Protein AF-A0A7L2P3A3-F1 (afdb_monomer_lite)

InterPro domains:
  IPR002017 Spectrin repeat [PF00435] (2-68)
  IPR002017 Spectrin repeat [PF00435] (71-124)

Secondary structure (DSSP, 8-state):
-HHHHHHHHHHHHHHHHHHHHHHHHHHHHHHHHTT-TTHHHHHHHHHHHHHHHHHHHHHHHHHHHHHHHHHHHHHHHHHHHHHHHHHHHHHHT------SSHHHHHHHHHHHHHHHHHHHHTHHHHHHHHHHHHHHHHHHHHHHHHHHHHHHHHHHHHHHHHHHHHHHHHHHHHHHHS---

Structure (mmCIF, N/CA/C/O backbone):
data_AF-A0A7L2P3A3-F1
#
_entry.id   AF-A0A7L2P3A3-F1
#
loop_
_atom_site.group_PDB
_atom_site.id
_atom_site.type_symbol
_atom_site.label_atom_id
_atom_site.label_alt_id
_atom_site.label_comp_id
_atom_site.label_asym_id
_atom_site.label_entity_id
_atom_site.label_seq_id
_atom_site.pdbx_PDB_ins_code
_atom_site.Cartn_x
_atom_site.Cartn_y
_atom_site.Cartn_z
_atom_site.occupancy
_atom_site.B_iso_or_equiv
_atom_site.auth_seq_id
_atom_site.auth_comp_id
_atom_site.auth_asym_id
_atom_site.auth_atom_id
_atom_site.pdbx_PDB_model_num
ATOM 1 N N . LEU A 1 1 ? -11.942 11.271 -5.118 1.00 66.25 1 LEU A N 1
ATOM 2 C CA . LEU A 1 1 ? -11.788 12.174 -6.287 1.00 66.25 1 LEU A CA 1
ATOM 3 C C . LEU A 1 1 ? -10.388 12.124 -6.904 1.00 66.25 1 LEU A C 1
ATOM 5 O O . LEU A 1 1 ? -10.281 11.622 -8.008 1.00 66.25 1 LEU A O 1
ATOM 9 N N . LEU A 1 2 ? -9.314 12.590 -6.241 1.00 81.00 2 LEU A N 1
ATOM 10 C CA . LEU A 1 2 ? -7.969 12.617 -6.857 1.00 81.00 2 LEU A CA 1
ATOM 11 C C . LEU A 1 2 ? -7.416 11.214 -7.172 1.00 81.00 2 LEU A C 1
ATOM 13 O O . LEU A 1 2 ? -6.934 10.979 -8.272 1.00 81.00 2 LEU A O 1
ATOM 17 N N . ARG A 1 3 ? -7.543 10.264 -6.236 1.00 83.62 3 ARG A N 1
ATOM 18 C CA . ARG A 1 3 ? -7.139 8.861 -6.442 1.00 83.62 3 ARG A CA 1
ATOM 19 C C . ARG A 1 3 ? -7.933 8.184 -7.559 1.00 83.62 3 ARG A C 1
ATOM 21 O O . ARG A 1 3 ? -7.371 7.421 -8.331 1.00 83.62 3 ARG A O 1
ATOM 28 N N . ASP A 1 4 ? -9.235 8.438 -7.617 1.00 85.94 4 ASP A N 1
ATOM 29 C CA . ASP A 1 4 ? -10.124 7.762 -8.565 1.00 85.94 4 ASP A CA 1
ATOM 30 C C . ASP A 1 4 ? -9.891 8.296 -9.987 1.00 85.94 4 ASP A C 1
ATOM 32 O O . ASP A 1 4 ? -9.716 7.498 -10.900 1.00 85.94 4 ASP A O 1
ATOM 36 N N . LYS A 1 5 ? -9.711 9.618 -10.135 1.00 89.25 5 LYS A N 1
ATOM 37 C CA . LYS A 1 5 ? -9.238 10.243 -11.382 1.00 89.25 5 LYS A CA 1
ATOM 38 C C . LYS A 1 5 ? -7.866 9.719 -11.811 1.00 89.25 5 LYS A C 1
ATOM 40 O O . LYS A 1 5 ? -7.641 9.471 -12.987 1.00 89.25 5 LYS A O 1
ATOM 45 N N . PHE A 1 6 ? -6.944 9.530 -10.864 1.00 90.50 6 PHE A N 1
ATOM 46 C CA . PHE A 1 6 ? -5.627 8.980 -11.185 1.00 90.50 6 PHE A CA 1
ATOM 47 C C . PHE A 1 6 ? -5.702 7.512 -11.624 1.00 90.50 6 PHE A C 1
ATOM 49 O O . PHE A 1 6 ? -4.991 7.123 -12.535 1.00 90.50 6 PHE A O 1
ATOM 56 N N . ARG A 1 7 ? -6.587 6.700 -11.028 1.00 87.12 7 ARG A N 1
ATOM 57 C CA . ARG A 1 7 ? -6.805 5.305 -11.453 1.00 87.12 7 ARG A CA 1
ATOM 58 C C . ARG A 1 7 ? -7.332 5.200 -12.879 1.00 87.12 7 ARG A C 1
ATOM 60 O O . ARG A 1 7 ? -6.917 4.297 -13.595 1.00 87.12 7 ARG A O 1
ATOM 67 N N . GLU A 1 8 ? -8.252 6.082 -13.251 1.00 88.31 8 GLU A N 1
ATOM 68 C CA . GLU A 1 8 ? -8.763 6.190 -14.619 1.00 88.31 8 GLU A CA 1
ATOM 69 C C . GLU A 1 8 ? -7.629 6.569 -15.576 1.00 88.31 8 GLU A C 1
ATOM 71 O O . GLU A 1 8 ? -7.299 5.793 -16.466 1.00 88.31 8 GLU A O 1
ATOM 76 N N . PHE A 1 9 ? -6.901 7.647 -15.268 1.00 89.75 9 PHE A N 1
ATOM 77 C CA . PHE A 1 9 ? -5.717 8.060 -16.023 1.00 89.75 9 PHE A CA 1
ATOM 78 C C . PHE A 1 9 ? -4.675 6.939 -16.187 1.00 89.75 9 PHE A C 1
ATOM 80 O O . PHE A 1 9 ? -4.176 6.730 -17.290 1.00 89.75 9 PHE A O 1
ATOM 87 N N . SER A 1 10 ? -4.341 6.199 -15.122 1.00 89.25 10 SER A N 1
ATOM 88 C CA . SER A 1 10 ? -3.383 5.086 -15.189 1.00 89.25 10 SER A CA 1
ATOM 89 C C . SER A 1 10 ? -3.868 3.956 -16.090 1.00 89.25 10 SER A C 1
ATOM 91 O O . SER A 1 10 ? -3.062 3.358 -16.797 1.00 89.25 10 SER A O 1
ATOM 93 N N . ARG A 1 11 ? -5.170 3.648 -16.059 1.00 88.44 11 ARG A N 1
ATOM 94 C CA . ARG A 1 11 ? -5.762 2.596 -16.889 1.00 88.44 11 ARG A CA 1
ATOM 95 C C . ARG A 1 11 ? -5.736 2.992 -18.362 1.00 88.44 11 ARG A C 1
ATOM 97 O O . ARG A 1 11 ? -5.282 2.201 -19.184 1.00 88.44 11 ARG A O 1
ATOM 104 N N . ASP A 1 12 ? -6.162 4.213 -18.661 1.00 88.50 12 ASP A N 1
ATOM 105 C CA . ASP A 1 12 ? -6.233 4.727 -20.028 1.00 88.50 12 ASP A CA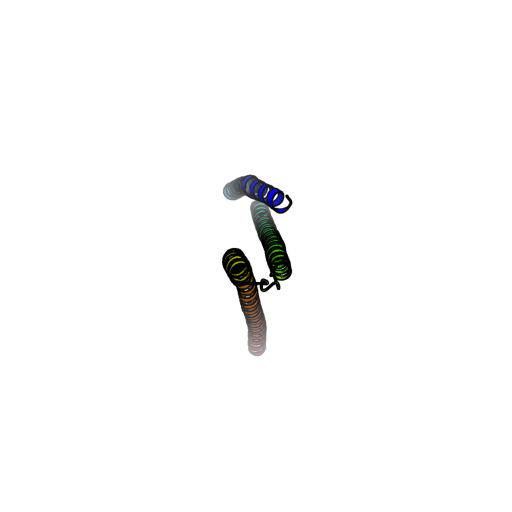 1
ATOM 106 C C . ASP A 1 12 ? -4.833 4.885 -20.624 1.00 88.50 12 ASP A C 1
ATOM 108 O O . ASP A 1 12 ? -4.583 4.452 -21.747 1.00 88.50 12 ASP A O 1
ATOM 112 N N . THR A 1 13 ? -3.892 5.429 -19.844 1.00 86.88 13 THR A N 1
ATOM 113 C CA . THR A 1 13 ? -2.486 5.559 -20.249 1.00 86.88 13 THR A CA 1
ATOM 114 C C . THR A 1 13 ? -1.860 4.187 -20.467 1.00 86.88 13 THR A C 1
ATOM 116 O O . THR A 1 13 ? -1.219 3.987 -21.489 1.00 86.88 13 THR A O 1
ATOM 119 N N . GLY A 1 14 ? -2.073 3.231 -19.557 1.00 86.94 14 GLY A N 1
ATOM 120 C CA . GLY A 1 14 ? -1.506 1.887 -19.665 1.00 86.94 14 GLY A CA 1
ATOM 121 C C . GLY A 1 14 ? -1.992 1.129 -20.899 1.00 86.94 14 GLY A C 1
ATOM 122 O O . GLY A 1 14 ? -1.172 0.597 -21.634 1.00 86.94 14 GLY A O 1
ATOM 123 N N . GLY A 1 15 ? -3.303 1.113 -21.160 1.00 87.44 15 GLY A N 1
ATOM 124 C CA . GLY A 1 15 ? -3.870 0.412 -22.318 1.00 87.44 15 GLY A CA 1
ATOM 125 C C . GLY A 1 15 ? -3.516 1.080 -23.647 1.00 87.44 15 GLY A C 1
ATOM 126 O O . GLY A 1 15 ? -2.841 0.485 -24.484 1.00 87.44 15 GLY A O 1
ATOM 127 N N . LEU A 1 16 ? -3.915 2.345 -23.823 1.00 89.88 16 LEU A N 1
ATOM 128 C CA . LEU A 1 16 ? -3.718 3.066 -25.088 1.00 89.88 16 LEU A CA 1
ATOM 129 C C . LEU A 1 16 ? -2.240 3.346 -25.376 1.00 89.88 16 LEU A C 1
ATOM 131 O O . LEU A 1 16 ? -1.825 3.388 -26.534 1.00 89.88 16 LEU A O 1
ATOM 135 N N . GLY A 1 17 ? -1.443 3.583 -24.335 1.00 91.25 17 GLY A N 1
ATOM 136 C CA . GLY A 1 17 ? -0.007 3.798 -24.470 1.00 91.25 17 GLY A CA 1
ATOM 137 C C . GLY A 1 17 ? 0.721 2.524 -24.883 1.00 91.25 17 GLY A C 1
ATOM 138 O O . GLY A 1 17 ? 1.520 2.576 -25.817 1.00 91.25 17 GLY A O 1
ATOM 139 N N . GLN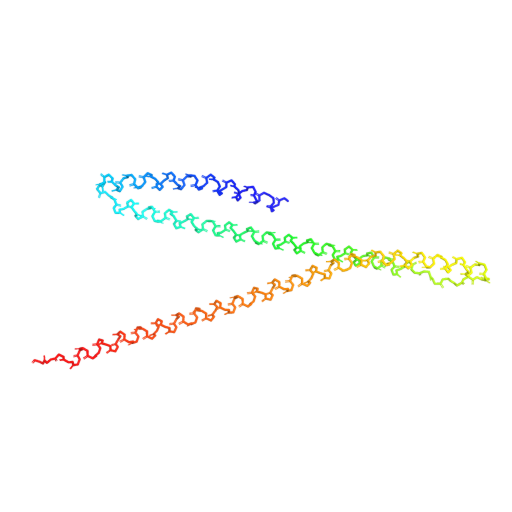 A 1 18 ? 0.391 1.379 -24.272 1.00 94.00 18 GLN A N 1
ATOM 140 C CA . GLN A 1 18 ? 1.012 0.102 -24.623 1.00 94.00 18 GLN A CA 1
ATOM 141 C C . GLN A 1 18 ? 0.710 -0.288 -26.073 1.00 94.00 18 GLN A C 1
ATOM 143 O O . GLN A 1 18 ? 1.637 -0.595 -26.813 1.00 94.00 18 GLN A O 1
ATOM 148 N N . GLU A 1 19 ? -0.545 -0.169 -26.517 1.00 95.62 19 GLU A N 1
ATOM 149 C CA . GLU A 1 19 ? -0.922 -0.446 -27.912 1.00 95.62 19 GLU A CA 1
ATOM 150 C C . GLU A 1 19 ? -0.116 0.398 -28.914 1.00 95.62 19 GLU A C 1
ATOM 152 O O . GLU A 1 19 ? 0.338 -0.096 -29.948 1.00 95.62 19 GLU A O 1
ATOM 157 N N . ARG A 1 20 ? 0.104 1.683 -28.603 1.00 95.19 20 ARG A N 1
ATOM 158 C CA . ARG A 1 20 ? 0.891 2.589 -29.454 1.00 95.19 20 ARG A CA 1
ATOM 159 C C . ARG A 1 20 ? 2.373 2.227 -29.474 1.00 95.19 20 ARG A C 1
ATOM 161 O O . ARG A 1 20 ? 2.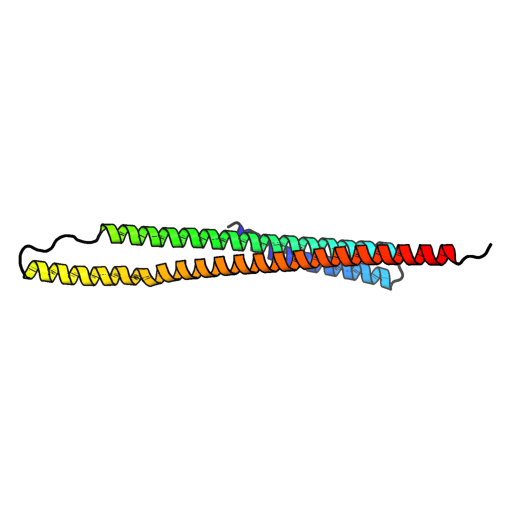990 2.284 -30.538 1.00 95.19 20 ARG A O 1
ATOM 168 N N . VAL A 1 21 ? 2.940 1.867 -28.324 1.00 96.50 21 VAL A N 1
ATOM 169 C CA . VAL A 1 21 ? 4.338 1.427 -28.209 1.00 96.50 21 VAL A CA 1
ATOM 170 C C . VAL A 1 21 ? 4.548 0.111 -28.954 1.00 96.50 21 VAL A C 1
ATOM 172 O O . VAL A 1 21 ? 5.517 -0.016 -29.701 1.00 96.50 21 VAL A O 1
ATOM 175 N N . ASP A 1 22 ? 3.615 -0.832 -28.844 1.00 97.25 22 ASP A N 1
ATOM 176 C CA . ASP A 1 22 ? 3.660 -2.110 -29.558 1.00 97.25 22 ASP A CA 1
ATOM 177 C C . ASP A 1 22 ? 3.593 -1.908 -31.077 1.00 97.25 22 ASP A C 1
ATOM 179 O O . ASP A 1 22 ? 4.400 -2.475 -31.817 1.00 97.25 22 ASP A O 1
ATOM 183 N N . ALA A 1 23 ? 2.697 -1.036 -31.553 1.00 97.31 23 ALA A N 1
ATOM 184 C CA . ALA A 1 23 ? 2.603 -0.693 -32.971 1.00 97.31 23 ALA A CA 1
ATOM 185 C C . ALA A 1 23 ? 3.893 -0.039 -33.503 1.00 97.31 23 ALA A C 1
ATOM 187 O O . ALA A 1 23 ? 4.373 -0.395 -34.582 1.00 97.31 23 ALA A O 1
ATOM 188 N N . ALA A 1 24 ? 4.488 0.886 -32.741 1.00 96.44 24 ALA A N 1
ATOM 189 C CA . ALA A 1 24 ? 5.750 1.529 -33.105 1.00 96.44 24 ALA A CA 1
ATOM 190 C C . ALA A 1 24 ? 6.923 0.532 -33.126 1.00 96.44 24 ALA A C 1
ATOM 192 O O . ALA A 1 24 ? 7.736 0.551 -34.052 1.00 96.44 24 ALA A O 1
ATOM 193 N N . ASN A 1 25 ? 6.979 -0.381 -32.153 1.00 97.56 25 ASN A N 1
ATOM 194 C CA . ASN A 1 25 ? 7.962 -1.463 -32.108 1.00 97.56 25 ASN A CA 1
ATOM 195 C C . ASN A 1 25 ? 7.824 -2.415 -33.302 1.00 97.56 25 ASN A C 1
ATOM 197 O O . ASN A 1 25 ? 8.831 -2.794 -33.900 1.00 97.56 25 ASN A O 1
ATOM 201 N N . ALA A 1 26 ? 6.595 -2.775 -33.684 1.00 97.56 26 ALA A N 1
ATOM 202 C CA . ALA A 1 26 ? 6.339 -3.617 -34.850 1.00 97.56 26 ALA A CA 1
ATOM 203 C C . ALA A 1 26 ? 6.793 -2.939 -36.155 1.00 97.56 26 ALA A C 1
ATOM 205 O O . ALA A 1 26 ? 7.440 -3.573 -36.992 1.00 97.56 26 ALA A O 1
ATOM 206 N N . ALA A 1 27 ? 6.520 -1.639 -36.310 1.00 96.56 27 ALA A N 1
ATOM 207 C CA . ALA A 1 27 ? 6.983 -0.862 -37.458 1.00 96.56 27 ALA A CA 1
ATOM 208 C C . ALA A 1 27 ? 8.521 -0.772 -37.517 1.00 96.56 27 ALA A C 1
ATOM 210 O O . ALA A 1 27 ? 9.114 -0.994 -38.575 1.00 96.56 27 ALA A O 1
ATOM 211 N N . ALA A 1 28 ? 9.176 -0.508 -36.381 1.00 95.75 28 ALA A N 1
ATOM 212 C CA . ALA A 1 28 ? 10.635 -0.478 -36.282 1.00 95.75 28 ALA A CA 1
ATOM 213 C C . ALA A 1 28 ? 11.260 -1.837 -36.643 1.00 95.75 28 ALA A C 1
ATOM 215 O O . ALA A 1 28 ? 12.195 -1.900 -37.446 1.00 95.75 28 ALA A O 1
ATOM 216 N N . ALA A 1 29 ? 10.697 -2.934 -36.128 1.00 95.75 29 ALA A N 1
ATOM 217 C CA . ALA A 1 29 ? 11.150 -4.288 -36.431 1.00 95.75 29 ALA A CA 1
ATOM 218 C C . ALA A 1 29 ? 11.031 -4.623 -37.927 1.00 95.75 29 ALA A C 1
ATOM 220 O O . ALA A 1 29 ? 11.958 -5.203 -38.496 1.00 95.75 29 ALA A O 1
ATOM 221 N N . ALA A 1 30 ? 9.939 -4.215 -38.583 1.00 96.81 30 ALA A N 1
ATOM 222 C CA . ALA A 1 30 ? 9.749 -4.423 -40.018 1.00 96.81 30 ALA A CA 1
ATOM 223 C C . ALA A 1 30 ? 10.805 -3.684 -40.862 1.00 96.81 30 ALA A C 1
ATOM 225 O O . ALA A 1 30 ? 11.361 -4.265 -41.795 1.00 96.81 30 ALA A O 1
ATOM 226 N N . LEU A 1 31 ? 11.139 -2.435 -40.511 1.00 95.75 31 LEU A N 1
ATOM 227 C CA . LEU A 1 31 ? 12.192 -1.662 -41.187 1.00 95.75 31 LEU A CA 1
ATOM 228 C C . LEU A 1 31 ? 13.577 -2.299 -41.014 1.00 95.75 31 LEU A C 1
ATOM 230 O O . LEU A 1 31 ? 14.355 -2.378 -41.968 1.00 95.75 31 LEU A O 1
ATOM 234 N N . ILE A 1 32 ? 13.885 -2.777 -39.806 1.00 94.38 32 ILE A N 1
ATOM 235 C CA . ILE A 1 32 ? 15.161 -3.436 -39.506 1.00 94.38 32 ILE A CA 1
ATOM 236 C C . ILE A 1 32 ? 15.279 -4.753 -40.284 1.00 94.38 32 ILE A C 1
ATOM 238 O O . ILE A 1 32 ? 16.290 -4.974 -40.953 1.00 94.38 32 ILE A O 1
ATOM 242 N N . ALA A 1 33 ? 14.244 -5.596 -40.245 1.00 95.19 33 ALA A N 1
ATOM 243 C CA . ALA A 1 33 ? 14.213 -6.876 -40.953 1.00 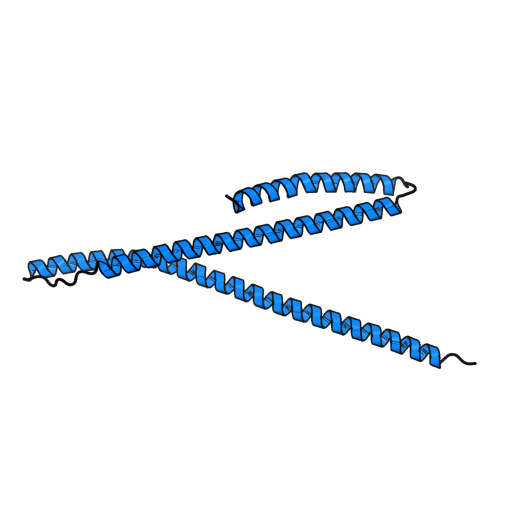95.19 33 ALA A CA 1
ATOM 244 C C . ALA A 1 33 ? 14.248 -6.705 -42.481 1.00 95.19 33 ALA A C 1
ATOM 246 O O . ALA A 1 33 ? 14.885 -7.495 -43.174 1.00 95.19 33 ALA A O 1
ATOM 247 N N . GLY A 1 34 ? 13.627 -5.642 -43.001 1.00 95.69 34 GLY A N 1
ATOM 248 C CA . GLY A 1 34 ? 13.665 -5.270 -44.417 1.00 95.69 34 GLY A CA 1
ATOM 249 C C . GLY A 1 34 ? 15.009 -4.707 -44.895 1.00 95.69 34 GLY A C 1
ATOM 250 O O . GLY A 1 34 ? 15.142 -4.373 -46.069 1.00 95.69 34 GLY A O 1
ATOM 251 N N . GLY A 1 35 ? 16.009 -4.583 -44.013 1.00 94.69 35 GLY A N 1
ATOM 252 C CA . GLY A 1 35 ? 17.349 -4.127 -44.378 1.00 94.69 35 GLY A CA 1
ATOM 253 C C . GLY A 1 35 ? 17.458 -2.621 -44.620 1.00 94.69 35 GLY A C 1
ATOM 254 O O . GLY A 1 35 ? 18.372 -2.198 -45.330 1.00 94.69 35 GLY A O 1
ATOM 255 N N . HIS A 1 36 ? 16.571 -1.810 -44.027 1.00 95.12 36 HIS A N 1
ATOM 256 C CA . HIS A 1 36 ? 16.553 -0.356 -44.208 1.00 95.12 36 HIS A CA 1
ATOM 257 C C . HIS A 1 36 ? 17.959 0.264 -44.014 1.00 95.12 36 HIS A C 1
ATOM 259 O O . HIS A 1 36 ? 18.679 -0.141 -43.088 1.00 95.12 36 HIS A O 1
ATOM 265 N N . PRO A 1 37 ? 18.378 1.242 -44.845 1.00 95.50 37 PRO A N 1
ATOM 266 C CA . PRO A 1 37 ? 19.709 1.855 -44.754 1.00 95.50 37 PRO A CA 1
ATOM 267 C C . PRO A 1 37 ? 20.022 2.427 -43.366 1.00 95.50 37 PRO A C 1
ATOM 269 O O . PRO A 1 37 ? 21.131 2.276 -42.862 1.00 95.50 37 PRO A O 1
ATOM 272 N N . GLU A 1 38 ? 19.013 2.996 -42.705 1.00 95.25 38 GLU A N 1
ATOM 273 C CA . GLU A 1 38 ? 19.131 3.594 -41.368 1.00 95.25 38 GLU A CA 1
ATOM 274 C C . GLU A 1 38 ? 18.753 2.644 -40.218 1.00 95.25 38 GLU A C 1
ATOM 276 O O . GLU A 1 38 ? 18.453 3.090 -39.114 1.00 95.25 38 GLU A O 1
ATOM 281 N N . ARG A 1 39 ? 18.756 1.321 -40.429 1.00 95.69 39 ARG A N 1
ATOM 282 C CA . ARG A 1 39 ? 18.355 0.327 -39.407 1.00 95.69 39 ARG A CA 1
ATOM 283 C C . ARG A 1 39 ? 19.028 0.506 -38.038 1.00 95.69 39 ARG A C 1
ATOM 285 O O . ARG A 1 39 ? 18.404 0.231 -37.021 1.00 95.69 39 ARG A O 1
ATOM 292 N N . ALA A 1 40 ? 20.272 0.992 -38.001 1.00 94.69 40 ALA A N 1
ATOM 293 C CA . ALA A 1 40 ? 20.973 1.289 -36.751 1.00 94.69 40 ALA A CA 1
ATOM 294 C C . ALA A 1 40 ? 20.330 2.461 -35.984 1.00 94.69 40 ALA A C 1
ATOM 296 O O . ALA A 1 40 ? 20.125 2.358 -34.776 1.00 94.69 40 ALA A O 1
ATOM 297 N N . ALA A 1 41 ? 19.959 3.538 -36.684 1.00 95.06 41 ALA A N 1
ATOM 298 C CA . ALA A 1 41 ? 19.255 4.676 -36.093 1.00 95.06 41 ALA A CA 1
ATOM 299 C C . ALA A 1 41 ? 17.834 4.286 -35.658 1.00 95.06 41 ALA A C 1
ATOM 301 O O . ALA A 1 41 ? 17.417 4.617 -34.550 1.00 95.06 41 ALA A O 1
ATOM 302 N N . VAL A 1 42 ? 17.128 3.494 -36.477 1.00 95.56 42 VAL A N 1
ATOM 303 C CA . VAL A 1 42 ? 15.800 2.951 -36.135 1.00 95.56 42 VAL A CA 1
ATOM 304 C C . VAL A 1 42 ? 15.857 2.119 -34.850 1.00 95.56 42 VAL A C 1
ATOM 306 O O . VAL A 1 42 ? 15.024 2.314 -33.968 1.00 95.56 42 VAL A O 1
ATOM 309 N N . ALA A 1 43 ? 16.856 1.242 -34.696 1.00 94.75 43 ALA A N 1
ATOM 310 C CA . ALA A 1 43 ? 17.013 0.442 -33.480 1.00 94.75 43 ALA A CA 1
ATOM 311 C C . ALA A 1 43 ? 17.308 1.312 -32.245 1.00 94.75 43 ALA A C 1
ATOM 313 O O . ALA A 1 43 ? 16.813 1.031 -31.155 1.00 94.75 43 ALA A O 1
ATOM 314 N N . GLN A 1 44 ? 18.080 2.392 -32.408 1.00 96.00 44 GLN A N 1
ATOM 315 C CA . GLN A 1 44 ? 18.362 3.336 -31.327 1.00 96.00 44 GLN A CA 1
ATOM 316 C C . GLN A 1 44 ? 17.105 4.099 -30.886 1.00 96.00 44 GLN A C 1
ATOM 318 O O . GLN A 1 44 ? 16.850 4.213 -29.688 1.00 96.00 44 GLN A O 1
ATOM 323 N N . TRP A 1 45 ? 16.291 4.584 -31.828 1.00 95.62 45 TRP A N 1
ATOM 324 C CA . TRP A 1 45 ? 15.012 5.226 -31.505 1.00 95.62 45 TRP A CA 1
ATOM 325 C C . TRP A 1 45 ? 14.031 4.259 -30.854 1.00 95.62 45 TRP A C 1
ATOM 327 O O . TRP A 1 45 ? 13.358 4.631 -29.896 1.00 95.62 45 TRP A O 1
ATOM 337 N N . GLN A 1 46 ? 13.982 3.013 -31.328 1.00 95.75 46 GLN A N 1
ATOM 338 C CA . GLN A 1 46 ? 13.170 1.966 -30.721 1.00 95.75 46 GLN A CA 1
ATOM 339 C C . GLN A 1 46 ? 13.583 1.713 -29.264 1.00 95.75 46 GLN A C 1
ATOM 341 O O . GLN A 1 46 ? 12.729 1.644 -28.380 1.00 95.75 46 GLN A O 1
ATOM 346 N N . ALA A 1 47 ? 14.888 1.613 -28.997 1.00 95.81 47 ALA A N 1
ATOM 347 C CA . ALA A 1 47 ? 15.404 1.456 -27.642 1.00 95.81 47 ALA A CA 1
ATOM 348 C C . ALA A 1 47 ? 15.026 2.649 -26.747 1.00 95.81 47 ALA A C 1
ATOM 350 O O . ALA A 1 47 ? 14.489 2.439 -25.662 1.00 95.81 47 ALA A O 1
ATOM 351 N N . GLY A 1 48 ? 15.219 3.883 -27.227 1.00 96.25 48 GLY A N 1
ATOM 352 C CA . GLY A 1 48 ? 14.865 5.095 -26.479 1.00 96.25 48 GLY A CA 1
ATOM 353 C C . GLY A 1 48 ? 13.361 5.239 -26.215 1.00 96.25 48 GLY A C 1
ATOM 354 O O . GLY A 1 48 ? 12.967 5.656 -25.130 1.00 96.25 48 GLY A O 1
ATOM 355 N N . LEU A 1 49 ? 12.505 4.844 -27.165 1.00 96.31 49 LEU A N 1
ATOM 356 C CA . LEU A 1 49 ? 11.052 4.798 -26.966 1.00 96.31 49 LEU A CA 1
ATOM 357 C C . LEU A 1 49 ? 10.677 3.833 -25.836 1.00 96.31 49 LEU A C 1
ATOM 359 O O . LEU A 1 49 ? 9.872 4.179 -24.974 1.00 96.31 49 LEU A O 1
ATOM 363 N N . ASN A 1 50 ? 11.257 2.632 -25.844 1.00 96.88 50 ASN A N 1
ATOM 364 C CA . ASN A 1 50 ? 10.972 1.614 -24.836 1.00 96.88 50 ASN A CA 1
ATOM 365 C C . ASN A 1 50 ? 11.484 2.021 -23.449 1.00 96.88 50 ASN A C 1
ATOM 367 O O . ASN A 1 50 ? 10.797 1.778 -22.460 1.00 96.88 50 ASN A O 1
ATOM 371 N N . GLU A 1 51 ? 12.645 2.674 -23.376 1.00 97.25 51 GLU A N 1
ATOM 372 C CA . GLU A 1 51 ? 13.173 3.247 -22.135 1.00 97.25 51 GLU A CA 1
ATOM 373 C C . GLU A 1 51 ? 12.240 4.336 -21.585 1.00 97.25 51 GLU A C 1
ATOM 375 O O . GLU A 1 51 ? 11.776 4.229 -20.451 1.00 97.25 51 GLU A O 1
ATOM 380 N N . ALA A 1 52 ? 11.855 5.316 -22.410 1.00 95.94 52 ALA A N 1
ATOM 381 C CA . ALA A 1 52 ? 10.938 6.382 -22.005 1.00 95.94 52 ALA A CA 1
ATOM 382 C C . ALA A 1 52 ? 9.555 5.849 -21.580 1.00 95.94 52 ALA A C 1
ATOM 384 O O . ALA A 1 52 ? 8.936 6.365 -20.646 1.00 95.94 52 ALA A O 1
ATOM 385 N N . TRP A 1 53 ? 9.059 4.804 -22.249 1.00 96.31 53 TRP A N 1
ATOM 386 C CA . TRP A 1 53 ? 7.811 4.144 -21.868 1.00 96.31 53 TRP A CA 1
ATOM 387 C C . TRP A 1 53 ? 7.927 3.438 -20.513 1.00 96.31 53 TRP A C 1
ATOM 389 O O . TRP A 1 53 ? 7.049 3.597 -19.663 1.00 96.31 53 TRP A O 1
ATOM 399 N N . ALA A 1 54 ? 9.023 2.713 -20.280 1.00 95.12 54 ALA A N 1
ATOM 400 C CA . ALA A 1 54 ? 9.283 2.063 -19.000 1.00 95.12 54 ALA A CA 1
ATOM 401 C C . ALA A 1 54 ? 9.380 3.083 -17.852 1.00 95.12 54 ALA A C 1
ATOM 403 O O . ALA A 1 54 ? 8.758 2.889 -16.806 1.00 95.12 54 ALA A O 1
ATOM 404 N N . GLU A 1 55 ? 10.077 4.204 -18.057 1.00 95.00 55 GLU A N 1
ATOM 405 C CA . GLU A 1 55 ? 10.157 5.294 -17.076 1.00 95.00 55 GLU A CA 1
ATOM 406 C C . GLU A 1 55 ? 8.782 5.890 -16.750 1.00 95.00 55 GLU A C 1
ATOM 408 O O . GLU A 1 55 ? 8.460 6.134 -15.582 1.00 95.00 55 GLU A O 1
ATOM 413 N N . LEU A 1 56 ? 7.938 6.097 -17.765 1.00 94.12 56 LEU A N 1
ATOM 414 C CA . LEU A 1 56 ? 6.581 6.595 -17.564 1.00 94.12 56 LEU A CA 1
ATOM 415 C C . LEU A 1 56 ? 5.735 5.612 -16.744 1.00 94.12 56 LEU A C 1
ATOM 417 O O . LEU A 1 56 ? 5.026 6.037 -15.828 1.00 94.12 56 LEU A O 1
ATOM 421 N N . LEU A 1 57 ? 5.812 4.312 -17.036 1.00 93.25 57 LEU A N 1
ATOM 422 C CA . LEU A 1 57 ? 5.098 3.286 -16.272 1.00 93.25 57 LEU A CA 1
ATOM 423 C C . LEU A 1 57 ? 5.538 3.261 -14.802 1.00 93.25 57 LEU A C 1
ATOM 425 O O . LEU A 1 57 ? 4.684 3.212 -13.913 1.00 93.25 57 LEU A O 1
ATOM 429 N N . GLU A 1 58 ? 6.838 3.378 -14.534 1.00 93.00 58 GLU A N 1
ATOM 430 C CA . GLU A 1 58 ? 7.380 3.472 -13.173 1.00 93.00 58 GLU A CA 1
ATOM 431 C C . GLU A 1 58 ? 6.901 4.732 -12.438 1.00 93.00 58 GLU A C 1
ATOM 433 O O . GLU A 1 58 ? 6.505 4.676 -11.265 1.00 93.00 58 GLU A O 1
ATOM 438 N N . LEU A 1 59 ? 6.857 5.878 -13.124 1.00 92.75 59 LEU A N 1
ATOM 439 C CA . LEU A 1 59 ? 6.328 7.120 -12.560 1.00 92.75 59 LEU A CA 1
ATOM 440 C C . LEU A 1 59 ? 4.842 6.981 -12.200 1.00 92.75 59 LEU A C 1
ATOM 442 O O . LEU A 1 59 ? 4.415 7.382 -11.111 1.00 92.75 59 LEU A O 1
ATOM 446 N N . VAL A 1 60 ? 4.051 6.386 -13.096 1.00 91.38 60 VAL A N 1
ATOM 447 C CA . VAL A 1 60 ? 2.623 6.127 -12.874 1.00 91.38 60 VAL A CA 1
ATOM 448 C C . VAL A 1 60 ? 2.424 5.177 -11.692 1.00 91.38 60 VAL A C 1
ATOM 450 O O . VAL A 1 60 ? 1.588 5.451 -10.823 1.00 91.38 60 VAL A O 1
ATOM 453 N N . ALA A 1 61 ? 3.210 4.102 -11.608 1.00 89.12 61 ALA A N 1
ATOM 454 C CA . ALA A 1 61 ? 3.161 3.142 -10.510 1.00 89.12 61 ALA A CA 1
ATOM 455 C C . ALA A 1 61 ? 3.521 3.793 -9.165 1.00 89.12 61 ALA A C 1
ATOM 457 O O . ALA A 1 61 ? 2.777 3.655 -8.188 1.00 89.12 61 ALA A O 1
ATOM 458 N N . THR A 1 62 ? 4.605 4.571 -9.125 1.00 89.81 62 THR A N 1
ATOM 459 C CA . THR A 1 62 ? 5.035 5.323 -7.937 1.00 89.81 62 THR A CA 1
ATOM 460 C C . THR A 1 62 ? 3.928 6.258 -7.464 1.00 89.81 62 THR A C 1
ATOM 462 O O . THR A 1 62 ? 3.533 6.247 -6.294 1.00 89.81 62 THR A O 1
ATOM 465 N N . ARG A 1 63 ? 3.338 7.020 -8.387 1.00 92.00 63 ARG A N 1
ATOM 466 C CA . ARG A 1 63 ? 2.269 7.958 -8.053 1.00 92.00 63 ARG A CA 1
ATOM 467 C C . ARG A 1 63 ? 0.997 7.256 -7.566 1.00 92.00 63 ARG A C 1
ATOM 469 O O . ARG A 1 63 ? 0.340 7.752 -6.645 1.00 92.00 63 ARG A O 1
ATOM 476 N N . ALA A 1 64 ? 0.661 6.089 -8.120 1.00 89.31 64 ALA A N 1
ATOM 477 C CA . ALA A 1 64 ? -0.451 5.269 -7.638 1.00 89.31 64 ALA A CA 1
ATOM 478 C C . ALA A 1 64 ? -0.231 4.822 -6.183 1.00 89.31 64 ALA A C 1
ATOM 480 O O . ALA A 1 64 ? -1.154 4.906 -5.364 1.00 89.31 64 ALA A O 1
ATOM 481 N N . GLN A 1 65 ? 0.989 4.389 -5.850 1.00 87.31 65 GLN A N 1
ATOM 482 C CA . GLN A 1 65 ? 1.364 3.979 -4.495 1.00 87.31 65 GLN A CA 1
ATOM 483 C C . GLN A 1 65 ? 1.275 5.143 -3.499 1.00 87.31 65 GLN A C 1
ATOM 485 O O . GLN A 1 65 ? 0.699 4.978 -2.421 1.00 87.31 65 GLN A O 1
ATOM 490 N N . GLU A 1 66 ? 1.773 6.329 -3.858 1.00 87.94 66 GLU A N 1
ATOM 491 C CA . GLU A 1 66 ? 1.682 7.530 -3.016 1.00 87.94 66 GLU A CA 1
ATOM 492 C C . GLU A 1 66 ? 0.232 7.912 -2.707 1.00 87.94 66 GLU A C 1
ATOM 494 O O . GLU A 1 66 ? -0.125 8.157 -1.551 1.00 87.94 66 GLU A O 1
ATOM 499 N N . LEU A 1 67 ? -0.627 7.940 -3.732 1.00 90.94 67 LEU A N 1
ATOM 500 C CA . LEU A 1 67 ? -2.038 8.287 -3.571 1.00 90.94 67 LEU A CA 1
ATOM 501 C C . LEU A 1 67 ? -2.788 7.250 -2.729 1.00 90.94 67 LEU A C 1
ATOM 503 O O . LEU A 1 67 ? -3.648 7.621 -1.926 1.00 90.94 67 LEU A O 1
ATOM 507 N N . ALA A 1 68 ? -2.464 5.964 -2.884 1.00 86.94 68 ALA A N 1
ATOM 508 C CA . ALA A 1 68 ? -3.014 4.906 -2.045 1.00 86.94 68 ALA A CA 1
ATOM 509 C C . ALA A 1 68 ? -2.586 5.075 -0.578 1.00 86.94 68 ALA A C 1
ATOM 511 O O . ALA A 1 68 ? -3.438 5.072 0.310 1.00 86.94 68 ALA A O 1
ATOM 512 N N . ALA A 1 69 ? -1.297 5.315 -0.322 1.00 85.38 69 ALA A N 1
ATOM 513 C CA . ALA A 1 69 ? -0.773 5.523 1.026 1.00 85.38 69 ALA A CA 1
ATOM 514 C C . ALA A 1 69 ? -1.377 6.764 1.707 1.00 85.38 69 ALA A C 1
ATOM 516 O O . ALA A 1 69 ? -1.768 6.709 2.875 1.00 85.38 69 ALA A O 1
ATOM 517 N N . ALA A 1 70 ? -1.502 7.877 0.977 1.00 89.50 70 ALA A N 1
ATOM 518 C CA . ALA A 1 70 ? -2.122 9.098 1.484 1.00 89.50 70 ALA A CA 1
ATOM 519 C C . ALA A 1 70 ? -3.602 8.881 1.835 1.00 89.50 70 ALA A C 1
ATOM 521 O O . ALA A 1 70 ? -4.059 9.317 2.894 1.00 89.50 70 ALA A O 1
ATOM 522 N N . HIS A 1 71 ? -4.338 8.173 0.975 1.00 88.69 71 HIS A N 1
ATOM 523 C CA . HIS A 1 71 ? -5.732 7.819 1.220 1.00 88.69 71 HIS A CA 1
ATOM 524 C C . HIS A 1 71 ? -5.886 6.933 2.466 1.00 88.69 71 HIS A C 1
ATOM 526 O O . HIS A 1 71 ? -6.720 7.222 3.324 1.00 88.69 71 HIS A O 1
ATOM 532 N N . ASP A 1 72 ? -5.079 5.877 2.590 1.00 86.31 72 ASP A N 1
ATOM 533 C CA . ASP A 1 72 ? -5.117 4.965 3.739 1.00 86.31 72 ASP A CA 1
ATOM 534 C C . ASP A 1 72 ? -4.838 5.711 5.051 1.00 86.31 72 ASP A C 1
ATOM 536 O O . ASP A 1 72 ? -5.553 5.527 6.038 1.00 86.31 72 ASP A O 1
ATOM 540 N N . LEU A 1 73 ? -3.862 6.624 5.050 1.00 88.75 73 LEU A N 1
ATOM 541 C CA . LEU A 1 73 ? -3.546 7.457 6.210 1.00 88.75 73 LEU A CA 1
ATOM 542 C C . LEU A 1 73 ? -4.693 8.406 6.580 1.00 88.75 73 LEU A C 1
ATOM 544 O O . LEU A 1 73 ? -4.998 8.580 7.761 1.00 88.75 73 LEU A O 1
ATOM 548 N N . GLN A 1 74 ? -5.323 9.044 5.591 1.00 91.19 74 GLN A N 1
ATOM 549 C CA . GLN A 1 74 ? -6.472 9.920 5.825 1.00 91.19 74 GLN A CA 1
ATOM 550 C C . GLN A 1 74 ? -7.657 9.147 6.405 1.00 91.19 74 GLN A C 1
ATOM 552 O O . GLN A 1 74 ? -8.260 9.604 7.378 1.00 91.19 74 GLN A O 1
ATOM 557 N N . ARG A 1 75 ? -7.949 7.964 5.852 1.00 89.62 75 ARG A N 1
ATOM 558 C CA . ARG A 1 75 ? -8.978 7.060 6.369 1.00 89.62 75 ARG A CA 1
ATOM 559 C C . ARG A 1 75 ? -8.684 6.673 7.818 1.00 89.62 75 ARG A C 1
ATOM 561 O O . ARG A 1 75 ? -9.523 6.919 8.675 1.00 89.62 75 ARG A O 1
ATOM 568 N N . PHE A 1 76 ? -7.480 6.176 8.106 1.00 89.50 76 PHE A N 1
ATOM 569 C CA . PHE A 1 76 ? -7.063 5.820 9.465 1.00 89.50 76 PHE A CA 1
ATOM 570 C C . PHE A 1 76 ? -7.245 6.983 10.450 1.00 89.50 76 PHE A C 1
ATOM 572 O O . PHE A 1 76 ? -7.835 6.813 11.512 1.00 89.50 76 PHE A O 1
ATOM 579 N N . ARG A 1 77 ? -6.787 8.190 10.088 1.00 92.50 77 ARG A N 1
ATOM 580 C CA . ARG A 1 77 ? -6.923 9.383 10.941 1.00 92.50 77 ARG A CA 1
ATOM 581 C C . ARG A 1 77 ? -8.379 9.730 11.227 1.00 92.50 77 ARG A C 1
ATOM 583 O O . ARG A 1 77 ? -8.689 10.145 12.340 1.00 92.50 77 ARG A O 1
ATOM 590 N N . ARG A 1 78 ? -9.252 9.617 10.226 1.00 93.81 78 ARG A N 1
ATOM 591 C CA . ARG A 1 78 ? -10.684 9.875 10.390 1.00 93.81 78 ARG A CA 1
ATOM 592 C C . ARG A 1 78 ? -11.313 8.840 11.318 1.00 93.81 78 ARG A C 1
ATOM 594 O O . ARG A 1 78 ? -11.955 9.232 12.285 1.00 93.81 78 ARG A O 1
ATOM 601 N N . ASP A 1 79 ? -11.075 7.561 11.051 1.00 92.50 79 ASP A N 1
ATOM 602 C CA . ASP A 1 79 ? -11.666 6.455 11.803 1.00 92.50 79 ASP A CA 1
ATOM 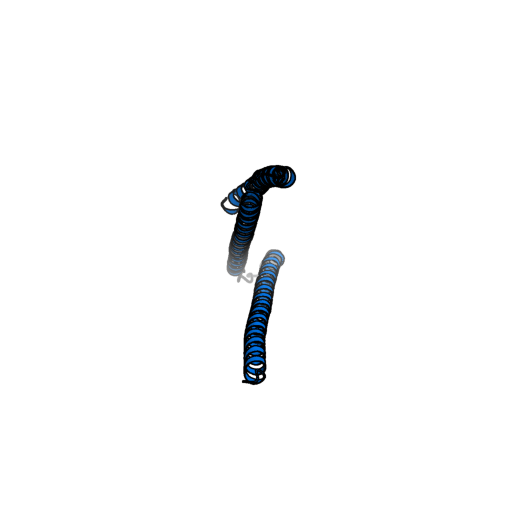603 C C . ASP A 1 79 ? -11.188 6.500 13.277 1.00 92.50 79 ASP A C 1
ATOM 605 O O . ASP A 1 79 ? -11.999 6.445 14.198 1.00 92.50 79 ASP A O 1
ATOM 609 N N . ALA A 1 80 ? -9.899 6.771 13.523 1.00 94.31 80 ALA A N 1
ATOM 610 C CA . ALA A 1 80 ? -9.355 6.961 14.872 1.00 94.31 80 ALA A CA 1
ATOM 611 C C . ALA A 1 80 ? -9.962 8.167 15.615 1.00 94.31 80 ALA A C 1
ATOM 613 O O . ALA A 1 80 ? -10.245 8.087 16.810 1.00 94.31 80 ALA A O 1
ATOM 614 N N . ARG A 1 81 ? -10.176 9.298 14.923 1.00 95.56 81 ARG A N 1
ATOM 615 C CA . ARG A 1 81 ? -10.823 10.483 15.518 1.00 95.56 81 ARG A CA 1
ATOM 616 C C . ARG A 1 81 ? -12.271 10.210 15.896 1.00 95.56 81 ARG A C 1
ATOM 618 O O . ARG A 1 81 ? -12.707 10.688 16.937 1.00 95.56 81 ARG A O 1
ATOM 625 N N . GLN A 1 82 ? -12.992 9.467 15.061 1.00 94.69 82 GLN A N 1
ATOM 626 C CA . GLN A 1 82 ? -14.376 9.093 15.322 1.00 94.69 82 GLN A CA 1
ATOM 627 C C . GLN A 1 82 ? -14.478 8.219 16.575 1.00 94.69 82 GLN A C 1
ATOM 629 O O . GLN A 1 82 ? -15.222 8.571 17.487 1.00 94.69 82 GLN A O 1
ATOM 634 N N . VAL A 1 83 ? -13.674 7.154 16.659 1.00 93.81 83 VAL A N 1
ATOM 635 C CA . VAL A 1 83 ? -13.650 6.269 17.836 1.00 93.81 83 VAL A CA 1
ATOM 636 C C . VAL A 1 83 ? -13.279 7.049 19.097 1.00 93.81 83 VAL A C 1
ATOM 638 O O . VAL A 1 83 ? -13.950 6.938 20.119 1.00 93.81 83 VAL A O 1
ATOM 641 N N . LEU A 1 84 ? -12.262 7.915 19.025 1.00 93.81 84 LEU A N 1
ATOM 642 C CA . LEU A 1 84 ? -11.867 8.747 20.162 1.00 93.81 84 LEU A CA 1
ATOM 643 C C . LEU A 1 84 ? -12.980 9.708 20.609 1.00 93.81 84 LEU A C 1
ATOM 645 O O . LEU A 1 84 ? -13.138 9.936 21.807 1.00 93.81 84 LEU A O 1
ATOM 649 N N . ALA A 1 85 ? -13.733 10.287 19.672 1.00 95.12 85 ALA A N 1
ATOM 650 C CA . ALA A 1 85 ? -14.869 11.145 19.996 1.00 95.12 85 ALA A CA 1
ATOM 651 C C . ALA A 1 85 ? -15.980 10.350 20.698 1.00 95.12 85 ALA A C 1
ATOM 653 O O . ALA A 1 85 ? -16.414 10.749 21.772 1.00 95.12 85 ALA A O 1
ATOM 654 N N . GLN A 1 86 ? -16.350 9.182 20.167 1.00 94.19 86 GLN A N 1
ATOM 655 C CA . GLN A 1 86 ? -17.371 8.314 20.766 1.00 94.19 86 GLN A CA 1
ATOM 656 C C . GLN A 1 86 ? -16.990 7.850 22.177 1.00 94.19 86 GLN A C 1
ATOM 658 O O . GLN A 1 86 ? -17.826 7.879 23.078 1.00 94.19 86 GLN A O 1
ATOM 663 N N . LEU A 1 87 ? -15.724 7.479 22.391 1.00 91.88 87 LEU A N 1
ATOM 664 C CA . LEU A 1 87 ? -15.217 7.110 23.715 1.00 91.88 87 LEU A CA 1
ATOM 665 C C . LEU A 1 87 ? -15.297 8.282 24.700 1.00 91.88 87 LEU A C 1
ATOM 667 O O . LEU A 1 87 ? -15.715 8.101 25.840 1.00 91.88 87 LEU A O 1
ATOM 671 N N . ARG A 1 88 ? -14.933 9.493 24.263 1.00 94.38 88 ARG A N 1
ATOM 672 C CA . ARG A 1 88 ? -15.037 10.705 25.092 1.00 94.38 88 ARG A CA 1
ATOM 673 C C . ARG A 1 88 ? -16.482 11.050 25.429 1.00 94.38 88 ARG A C 1
ATOM 675 O O . ARG A 1 88 ? -16.749 11.451 26.557 1.00 94.38 88 ARG A O 1
ATOM 682 N N . ASP A 1 89 ? -17.392 10.893 24.477 1.00 94.00 89 ASP A N 1
ATOM 683 C CA . ASP A 1 89 ? -18.810 11.165 24.690 1.00 94.00 89 ASP A CA 1
ATOM 684 C C . ASP A 1 89 ? -19.420 10.156 25.667 1.00 94.00 89 ASP A C 1
ATOM 686 O O . ASP A 1 89 ? -20.074 10.570 26.621 1.00 94.00 89 ASP A O 1
ATOM 690 N N . LYS A 1 90 ? -19.129 8.855 25.515 1.00 91.62 90 LYS A N 1
ATOM 691 C CA . LYS A 1 90 ? -19.541 7.835 26.492 1.00 91.62 90 LYS A CA 1
ATOM 692 C C . LYS A 1 90 ? -18.943 8.106 27.873 1.00 91.62 90 LYS A C 1
ATOM 694 O O . LYS A 1 90 ? -19.680 8.087 28.850 1.00 91.62 90 LYS A O 1
ATOM 699 N N . ALA A 1 91 ? -17.663 8.463 27.973 1.00 91.38 91 ALA A N 1
ATOM 700 C CA . ALA A 1 91 ? -17.037 8.785 29.260 1.00 91.38 91 ALA A CA 1
ATOM 701 C C . ALA A 1 91 ? -17.731 9.943 30.007 1.00 91.38 91 ALA A C 1
ATOM 703 O O . ALA A 1 91 ? -17.772 9.937 31.231 1.00 91.38 91 ALA A O 1
ATOM 704 N N . ARG A 1 92 ? -18.310 10.917 29.289 1.00 93.19 92 ARG A N 1
ATOM 705 C CA . ARG A 1 92 ? -19.087 12.022 29.887 1.00 93.19 92 ARG A CA 1
ATOM 706 C C . ARG A 1 92 ? -20.510 11.636 30.294 1.00 93.19 92 ARG A C 1
ATOM 708 O O . ARG A 1 92 ? -21.147 12.395 31.011 1.00 93.19 92 ARG A O 1
ATOM 715 N N . GLN A 1 93 ? -21.026 10.521 29.787 1.00 92.25 93 GLN A N 1
ATOM 716 C CA . GLN A 1 93 ? -22.397 10.060 30.022 1.00 92.25 93 GLN A CA 1
ATOM 717 C C . GLN A 1 93 ? -22.506 9.070 31.185 1.00 92.25 93 GLN A C 1
ATOM 719 O O . GLN A 1 93 ? -23.613 8.626 31.475 1.00 92.25 93 GLN A O 1
ATOM 724 N N . VAL A 1 94 ? -21.390 8.701 31.824 1.00 90.19 94 VAL A N 1
ATOM 725 C CA . VAL A 1 94 ? -21.386 7.774 32.962 1.00 90.19 94 VAL A CA 1
ATOM 726 C C . VAL A 1 94 ? -22.204 8.386 34.108 1.00 90.19 94 VAL A C 1
ATOM 728 O O . VAL A 1 94 ? -21.809 9.432 34.622 1.00 90.19 94 VAL A O 1
ATOM 731 N N . PRO A 1 95 ? -23.340 7.780 34.507 1.00 84.31 95 PRO A N 1
ATOM 732 C CA . PRO A 1 95 ? -24.153 8.311 35.594 1.00 84.31 95 PRO A CA 1
ATOM 733 C C . PRO A 1 95 ? -23.427 8.162 36.935 1.00 84.31 95 PRO A C 1
ATOM 735 O O . PRO A 1 95 ? -22.928 7.082 37.245 1.00 84.31 95 PRO A O 1
ATOM 738 N N . GLU A 1 96 ? -23.410 9.223 37.742 1.00 88.31 96 GLU A N 1
ATOM 739 C CA . GLU A 1 96 ? -22.844 9.208 39.105 1.00 88.31 96 GLU A CA 1
ATOM 740 C C . GLU A 1 96 ? -23.917 9.023 40.194 1.00 88.31 96 GLU A C 1
ATOM 742 O O . GLU A 1 96 ? -23.609 8.878 41.377 1.00 88.31 96 GLU A O 1
ATOM 747 N N . GLU A 1 97 ? -25.196 9.039 39.814 1.00 90.88 97 GLU A N 1
ATOM 748 C CA . GLU A 1 97 ? -26.312 8.876 40.743 1.00 90.88 97 GLU A CA 1
ATOM 749 C C . GLU A 1 97 ? -26.375 7.447 41.304 1.00 90.88 97 GLU A C 1
ATOM 751 O O . GLU A 1 97 ? -26.239 6.471 40.571 1.00 90.88 97 GLU A O 1
ATOM 756 N N . LEU A 1 98 ? -26.647 7.322 42.608 1.00 90.12 98 LEU A N 1
ATOM 757 C CA . LEU A 1 98 ? -26.712 6.027 43.309 1.00 90.12 98 LEU A CA 1
ATOM 758 C C . LEU A 1 98 ? -28.141 5.592 43.679 1.00 90.12 98 LEU A C 1
ATOM 760 O O . LEU A 1 98 ? -28.356 4.471 44.133 1.00 90.12 98 LEU A O 1
ATOM 764 N N . GLY A 1 99 ? -29.132 6.465 43.475 1.00 90.19 99 GLY A N 1
ATOM 765 C CA . GLY A 1 99 ? -30.511 6.243 43.909 1.00 90.19 99 GLY A CA 1
ATOM 766 C C . GLY A 1 99 ? -30.725 6.571 45.391 1.00 90.19 99 GLY A C 1
ATOM 767 O O . GLY A 1 99 ? -29.791 6.638 46.184 1.00 90.19 99 GLY A O 1
ATOM 768 N N . ARG A 1 100 ? -31.980 6.845 45.767 1.00 93.75 100 ARG A N 1
ATOM 769 C CA . ARG A 1 100 ? -32.361 7.242 47.142 1.00 93.75 100 ARG A CA 1
ATOM 770 C C . ARG A 1 100 ? -32.967 6.098 47.957 1.00 93.75 100 ARG A C 1
ATOM 772 O O . ARG A 1 100 ? -33.177 6.244 49.155 1.00 93.75 100 ARG A O 1
ATOM 779 N N . ASP A 1 101 ? -33.257 4.982 47.298 1.00 96.81 101 ASP A N 1
ATOM 780 C CA . ASP A 1 101 ? -33.825 3.770 47.873 1.00 96.81 101 ASP A CA 1
ATOM 781 C C . ASP A 1 101 ? -33.435 2.546 47.027 1.00 96.81 101 ASP A C 1
ATOM 783 O O . ASP A 1 101 ? -32.830 2.675 45.958 1.00 96.81 101 ASP A O 1
ATOM 787 N N . LEU A 1 102 ? -33.788 1.352 47.512 1.00 94.62 102 LEU A N 1
ATOM 788 C CA . LEU A 1 102 ? -33.462 0.081 46.864 1.00 94.62 102 LEU A CA 1
ATOM 789 C C . LEU A 1 102 ? -34.007 -0.015 45.432 1.00 94.62 102 LEU A C 1
ATOM 791 O O . LEU A 1 102 ? -33.285 -0.427 44.531 1.00 94.62 102 LEU A O 1
ATOM 795 N N . ARG A 1 103 ? -35.263 0.386 45.202 1.00 95.69 103 ARG A N 1
ATOM 796 C CA . ARG A 1 103 ? -35.891 0.267 43.876 1.00 95.69 103 ARG A CA 1
ATOM 797 C C . ARG A 1 103 ? -35.213 1.187 42.863 1.00 95.69 103 ARG A C 1
ATOM 799 O O . ARG A 1 103 ? -35.005 0.784 41.719 1.00 95.69 103 ARG A O 1
ATOM 806 N N . ALA A 1 104 ? -34.869 2.405 43.279 1.00 94.38 104 ALA A N 1
ATOM 807 C CA . ALA A 1 104 ? -34.128 3.360 42.465 1.00 94.38 104 ALA A CA 1
ATOM 808 C C . ALA A 1 104 ? -32.714 2.848 42.150 1.00 94.38 104 ALA A C 1
ATOM 810 O O . ALA A 1 104 ? -32.307 2.880 40.989 1.00 94.38 104 ALA A O 1
ATOM 811 N N . ALA A 1 105 ? -32.002 2.322 43.151 1.00 95.75 105 ALA A N 1
ATOM 812 C CA . ALA A 1 105 ? -30.666 1.756 42.975 1.00 95.75 105 ALA A CA 1
ATOM 813 C C . ALA A 1 105 ? -30.670 0.550 42.015 1.00 95.75 105 ALA A C 1
ATOM 815 O O . ALA A 1 105 ? -29.874 0.506 41.083 1.00 95.75 105 ALA A O 1
ATOM 816 N N . GLU A 1 106 ? -31.614 -0.386 42.159 1.00 95.62 106 GLU A N 1
ATOM 817 C CA . GLU A 1 106 ? -31.780 -1.519 41.232 1.00 95.62 106 GLU A CA 1
ATOM 818 C C . GLU A 1 106 ? -32.132 -1.071 39.802 1.00 95.62 106 GLU A C 1
ATOM 820 O O . GLU A 1 106 ? -31.754 -1.715 38.823 1.00 95.62 106 GLU A O 1
ATOM 825 N N . GLY A 1 107 ? -32.885 0.024 39.660 1.00 95.19 107 GLY A N 1
ATOM 826 C CA . GLY A 1 107 ? -33.175 0.635 38.363 1.00 95.19 107 GLY A CA 1
ATOM 827 C C . GLY A 1 107 ? -31.922 1.189 37.686 1.00 95.19 107 GLY A C 1
ATOM 828 O O . GLY A 1 107 ? -31.676 0.881 36.517 1.00 95.19 107 GLY A O 1
ATOM 829 N N . LEU A 1 108 ? -31.127 1.960 38.430 1.00 95.25 108 LEU A N 1
ATOM 830 C CA . LEU A 1 108 ? -29.857 2.526 37.969 1.00 95.25 108 LEU A CA 1
ATOM 831 C C . LEU A 1 108 ? -28.836 1.434 37.641 1.00 95.25 108 LEU A C 1
ATOM 833 O O . LEU A 1 108 ? -28.139 1.535 36.639 1.00 95.25 108 LEU A O 1
ATOM 837 N N . GLU A 1 109 ? -28.799 0.353 38.417 1.00 94.88 109 GLU A N 1
ATOM 838 C CA . GLU A 1 109 ? -27.917 -0.792 38.182 1.00 94.88 109 GLU A CA 1
ATOM 839 C C . GLU A 1 109 ? -28.209 -1.480 36.840 1.00 94.88 109 GLU A C 1
ATOM 841 O O . GLU A 1 109 ? -27.299 -1.684 36.032 1.00 94.88 109 GLU A O 1
ATOM 846 N N . ARG A 1 110 ? -29.490 -1.728 36.526 1.00 95.38 110 ARG A N 1
ATOM 847 C CA . ARG A 1 110 ? -29.892 -2.261 35.212 1.00 95.38 110 ARG A CA 1
ATOM 848 C C . ARG A 1 110 ? -29.537 -1.314 34.067 1.00 95.38 110 ARG A C 1
ATOM 850 O O . ARG A 1 110 ? -29.093 -1.774 33.016 1.00 95.38 110 ARG A O 1
ATOM 857 N N . GLN A 1 111 ? -29.733 -0.008 34.256 1.00 94.06 111 GLN A N 1
ATOM 858 C CA . GLN A 1 111 ? -29.343 0.997 33.263 1.00 94.06 111 GLN A CA 1
ATOM 859 C C . GLN A 1 111 ? -27.825 1.034 33.063 1.00 94.06 111 GLN A C 1
ATOM 861 O O . GLN A 1 111 ? -27.368 1.112 31.924 1.00 94.06 111 GLN A O 1
ATOM 866 N N . HIS A 1 112 ? -27.046 0.923 34.139 1.00 94.88 112 HIS A N 1
ATOM 867 C CA . HIS A 1 112 ? -25.591 0.907 34.070 1.00 94.88 112 HIS A CA 1
ATOM 868 C C . HIS A 1 112 ? -25.077 -0.331 33.331 1.00 94.88 112 HIS A C 1
ATOM 870 O O . HIS A 1 112 ? -24.255 -0.191 32.433 1.00 94.88 112 HIS A O 1
ATOM 876 N N . ARG A 1 113 ? -25.631 -1.523 33.592 1.00 94.19 113 ARG A N 1
ATOM 877 C CA . ARG A 1 113 ? -25.295 -2.733 32.815 1.00 94.19 113 ARG A CA 1
ATOM 878 C C . ARG A 1 113 ? -25.585 -2.572 31.320 1.00 94.19 113 ARG A C 1
ATOM 880 O O . ARG A 1 113 ? -24.800 -3.015 30.484 1.00 94.19 113 ARG A O 1
ATOM 887 N N . ALA A 1 114 ? -26.705 -1.938 30.964 1.00 92.44 114 ALA A N 1
ATOM 888 C CA . ALA A 1 114 ? -27.014 -1.646 29.563 1.00 92.44 114 ALA A CA 1
ATOM 889 C C . ALA A 1 114 ? -26.001 -0.657 28.957 1.00 92.44 114 ALA A C 1
ATOM 891 O O . ALA A 1 114 ? -25.535 -0.851 27.835 1.00 92.44 114 ALA A O 1
ATOM 892 N N . PHE A 1 115 ? -25.603 0.364 29.719 1.00 92.44 115 PHE A N 1
ATOM 893 C CA . PHE A 1 115 ? -24.561 1.304 29.318 1.00 92.44 115 PHE A CA 1
ATOM 894 C C . PHE A 1 115 ? -23.195 0.621 29.123 1.00 92.44 115 PHE A C 1
ATOM 896 O O . PHE A 1 115 ? -22.514 0.893 28.136 1.00 92.44 115 PHE A O 1
ATOM 903 N N . GLU A 1 116 ? -22.799 -0.298 30.008 1.00 92.62 116 GLU A N 1
ATOM 904 C CA . GLU A 1 116 ? -21.569 -1.087 29.861 1.00 92.62 116 GLU A CA 1
ATOM 905 C C . GLU A 1 116 ? -21.581 -1.922 28.577 1.00 92.62 116 GLU A C 1
ATOM 907 O O . GLU A 1 116 ? -20.582 -1.961 27.856 1.00 92.62 116 GLU A O 1
ATOM 912 N N . HIS A 1 117 ? -22.716 -2.539 28.244 1.00 91.81 117 HIS A N 1
ATOM 913 C CA . HIS A 1 117 ? -22.876 -3.275 26.991 1.00 91.81 117 HIS A CA 1
ATOM 914 C C . HIS A 1 117 ? -22.704 -2.363 25.760 1.00 91.81 117 HIS A C 1
ATOM 916 O O . HIS A 1 117 ? -21.996 -2.715 24.813 1.00 91.81 117 HIS A O 1
ATOM 922 N N . ASP A 1 118 ? -23.275 -1.155 25.780 1.00 89.25 118 ASP A N 1
ATOM 923 C CA . ASP A 1 118 ? -23.069 -0.161 24.718 1.00 89.25 118 ASP A CA 1
ATOM 924 C C . ASP A 1 118 ? -21.599 0.261 24.578 1.00 89.25 118 ASP A C 1
ATOM 926 O O . ASP A 1 118 ? -21.113 0.487 23.468 1.00 89.25 118 ASP A O 1
ATOM 930 N N . VAL A 1 119 ? -20.879 0.394 25.695 1.00 90.81 119 VAL A N 1
ATOM 931 C CA . VAL A 1 119 ? -19.443 0.707 25.686 1.00 90.81 119 VAL A CA 1
ATOM 932 C C . VAL A 1 119 ? -18.643 -0.461 25.109 1.00 90.81 119 VAL A C 1
ATOM 934 O O . VAL A 1 119 ? -17.752 -0.241 24.289 1.00 90.81 119 VAL A O 1
ATOM 937 N N . GLN A 1 120 ? -18.984 -1.703 25.459 1.00 90.56 120 GLN A N 1
ATOM 938 C CA . GLN A 1 120 ? -18.345 -2.896 24.896 1.00 90.56 120 GLN A CA 1
ATOM 939 C C . GLN A 1 120 ? -18.517 -2.984 23.376 1.00 90.56 120 GLN A C 1
ATOM 941 O O . GLN A 1 120 ? -17.584 -3.391 22.681 1.00 90.56 120 GLN A O 1
ATOM 946 N N . ALA A 1 121 ? -19.645 -2.523 22.829 1.00 88.50 121 ALA A N 1
ATOM 947 C CA . ALA A 1 121 ? -19.850 -2.468 21.382 1.00 88.50 121 ALA A CA 1
ATOM 948 C C . ALA A 1 121 ? -18.824 -1.569 20.652 1.00 88.50 121 ALA A C 1
ATOM 950 O O . ALA A 1 121 ? -18.541 -1.790 19.471 1.00 88.50 121 ALA A O 1
ATOM 951 N N . LEU A 1 122 ? -18.202 -0.599 21.342 1.00 90.12 122 LEU A N 1
ATOM 952 C CA . LEU A 1 122 ? -17.122 0.229 20.784 1.00 90.12 122 LEU A CA 1
ATOM 953 C C . LEU A 1 122 ? -15.776 -0.513 20.688 1.00 90.12 122 LEU A C 1
ATOM 955 O O . LEU A 1 122 ? -14.912 -0.093 19.914 1.00 90.12 122 LEU A O 1
ATOM 959 N N . SER A 1 123 ? -15.593 -1.631 21.401 1.00 90.44 123 SER A N 1
ATOM 960 C CA . SER A 1 123 ? -14.339 -2.404 21.399 1.00 90.44 123 SER A CA 1
ATOM 961 C C . SER A 1 123 ? -13.977 -2.925 20.006 1.00 90.44 123 SER A C 1
ATOM 963 O O . SER A 1 123 ? -12.812 -2.903 19.615 1.00 90.44 123 SER A O 1
ATOM 965 N N . ALA A 1 124 ? -14.968 -3.301 19.192 1.00 89.50 124 ALA A N 1
ATOM 966 C CA . ALA A 1 124 ? -14.719 -3.723 17.814 1.00 89.50 124 ALA A CA 1
ATOM 967 C C . ALA A 1 124 ? -14.110 -2.594 16.957 1.00 89.50 124 ALA A C 1
ATOM 969 O O . ALA A 1 124 ? -13.226 -2.836 16.132 1.00 89.50 124 ALA A O 1
ATOM 970 N N . GLN A 1 125 ? -14.560 -1.351 17.158 1.00 88.94 125 GLN A N 1
ATOM 971 C CA . GLN A 1 125 ? -14.056 -0.192 16.417 1.00 88.94 125 GLN A CA 1
ATOM 972 C C . GLN A 1 125 ? -12.660 0.219 16.898 1.00 88.94 125 GLN A C 1
ATOM 974 O O . GLN A 1 125 ? -11.792 0.531 16.082 1.00 88.94 125 GLN A O 1
ATOM 979 N N . GLU A 1 126 ? -12.420 0.167 18.209 1.00 91.88 126 GLU A N 1
ATOM 980 C CA . GLU A 1 126 ? -11.100 0.374 18.810 1.00 91.88 126 GLU A CA 1
ATOM 981 C C . GLU A 1 126 ? -10.089 -0.670 18.312 1.00 91.88 126 GLU A C 1
ATOM 983 O O . GLU A 1 126 ? -9.030 -0.303 17.792 1.00 91.88 126 GLU A O 1
ATOM 988 N N . GLY A 1 127 ? -10.469 -1.950 18.311 1.00 93.00 127 GLY A N 1
ATOM 989 C CA . GLY A 1 127 ? -9.673 -3.038 17.746 1.00 93.00 127 GLY A CA 1
ATOM 990 C C . GLY A 1 127 ? -9.354 -2.847 16.259 1.00 93.00 127 GLY A C 1
ATOM 991 O O . GLY A 1 127 ? -8.220 -3.076 15.835 1.00 93.00 127 GLY A O 1
ATOM 992 N N . ALA A 1 128 ? -10.305 -2.355 15.457 1.00 90.81 128 ALA A N 1
ATOM 993 C CA . ALA A 1 128 ? -10.068 -2.057 14.044 1.00 90.81 128 ALA A CA 1
ATOM 994 C C . ALA A 1 128 ? -9.027 -0.936 13.843 1.00 90.81 128 ALA A C 1
ATOM 996 O O . ALA A 1 128 ? -8.145 -1.050 12.986 1.00 90.81 128 ALA A O 1
ATOM 997 N N . VAL A 1 129 ? -9.087 0.129 14.651 1.00 93.00 129 VAL A N 1
ATOM 998 C CA . VAL A 1 129 ? -8.095 1.219 14.627 1.00 93.00 129 VAL A CA 1
ATOM 999 C C . VAL A 1 129 ? -6.721 0.708 15.073 1.00 93.00 129 VAL A C 1
ATOM 1001 O O . VAL A 1 129 ? -5.714 1.011 14.425 1.00 93.00 129 VAL A O 1
ATOM 1004 N N . ALA A 1 130 ? -6.661 -0.109 16.127 1.00 93.06 130 ALA A N 1
ATOM 1005 C CA . ALA A 1 130 ? -5.421 -0.710 16.611 1.00 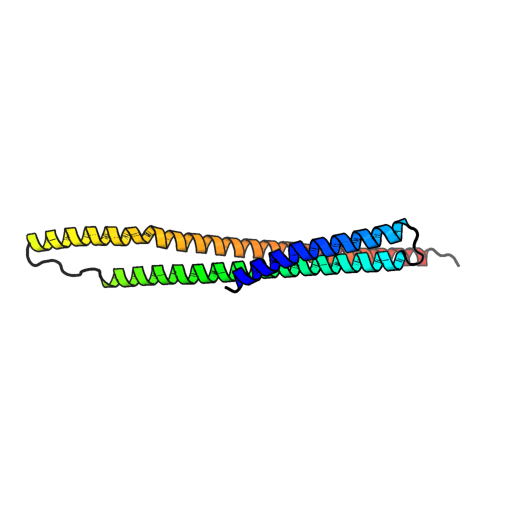93.06 130 ALA A CA 1
ATOM 1006 C C . ALA A 1 130 ? -4.767 -1.624 15.557 1.00 93.06 130 ALA A C 1
ATOM 1008 O O . ALA A 1 130 ? -3.560 -1.528 15.310 1.00 93.06 130 ALA A O 1
ATOM 1009 N N . ALA A 1 131 ? -5.560 -2.455 14.875 1.00 92.44 131 ALA A N 1
ATOM 1010 C CA . ALA A 1 131 ? -5.088 -3.315 13.794 1.00 92.44 131 ALA A CA 1
ATOM 1011 C C . ALA A 1 131 ? -4.531 -2.501 12.613 1.00 92.44 131 ALA A C 1
ATOM 1013 O O . ALA A 1 131 ? -3.420 -2.766 12.146 1.00 92.44 131 ALA A O 1
ATOM 1014 N N . ALA A 1 132 ? -5.249 -1.460 12.174 1.00 88.94 132 ALA A N 1
ATOM 1015 C CA . ALA A 1 132 ? -4.791 -0.574 11.102 1.00 88.94 132 ALA A CA 1
ATOM 1016 C C . ALA A 1 132 ? -3.469 0.134 11.457 1.00 88.94 132 ALA A C 1
ATOM 1018 O O . ALA A 1 132 ? -2.572 0.269 10.619 1.00 88.94 132 ALA A O 1
ATOM 1019 N N . TRP A 1 133 ? -3.306 0.545 12.718 1.00 90.81 133 TRP A N 1
ATOM 1020 C CA . TRP A 1 133 ? -2.056 1.119 13.211 1.00 90.81 133 TRP A CA 1
ATOM 1021 C C . TRP A 1 133 ? -0.894 0.116 13.188 1.00 90.81 133 TRP A C 1
ATOM 1023 O O . TRP A 1 133 ? 0.209 0.447 12.733 1.00 90.81 133 TRP A O 1
ATOM 1033 N N . ALA A 1 134 ? -1.128 -1.114 13.652 1.00 93.12 134 ALA A N 1
ATOM 1034 C CA . ALA A 1 134 ? -0.133 -2.182 13.622 1.00 93.12 134 ALA A CA 1
ATOM 1035 C C . ALA A 1 134 ? 0.312 -2.493 12.184 1.00 93.12 134 ALA A C 1
ATOM 1037 O O . ALA A 1 134 ? 1.511 -2.630 11.915 1.00 93.12 134 ALA A O 1
ATOM 1038 N N . GLU A 1 135 ? -0.632 -2.521 11.244 1.00 90.44 135 GLU A N 1
ATOM 1039 C CA . GLU A 1 135 ? -0.340 -2.725 9.831 1.00 90.44 135 GLU A CA 1
ATOM 1040 C C . GLU A 1 135 ? 0.533 -1.598 9.256 1.00 90.44 135 GLU A C 1
ATOM 1042 O O . GLU A 1 135 ? 1.561 -1.876 8.628 1.00 90.44 135 GLU A O 1
ATOM 1047 N N . LEU A 1 136 ? 0.180 -0.331 9.512 1.00 87.31 136 LEU A N 1
ATOM 1048 C CA . LEU A 1 136 ? 0.956 0.830 9.066 1.00 87.31 136 LEU A CA 1
ATOM 1049 C C . LEU A 1 136 ? 2.393 0.776 9.597 1.00 87.31 136 LEU A C 1
ATOM 1051 O O . LEU A 1 136 ? 3.349 0.942 8.835 1.00 87.31 136 LEU A O 1
ATOM 1055 N N . ARG A 1 137 ? 2.561 0.475 10.888 1.00 92.19 137 ARG A N 1
ATOM 1056 C CA . ARG A 1 137 ? 3.886 0.264 11.485 1.00 92.19 137 ARG A CA 1
ATOM 1057 C C . ARG A 1 137 ? 4.656 -0.845 10.775 1.00 92.19 137 ARG A C 1
ATOM 1059 O O . ARG A 1 137 ? 5.837 -0.661 10.476 1.00 92.19 137 ARG A O 1
ATOM 1066 N N . GLY A 1 138 ? 4.001 -1.966 10.476 1.00 93.00 138 GLY A N 1
ATOM 1067 C CA . GLY A 1 138 ? 4.593 -3.075 9.732 1.00 93.00 138 GLY A CA 1
ATOM 1068 C C . GLY A 1 138 ? 5.056 -2.664 8.330 1.00 93.00 138 GLY A C 1
ATOM 1069 O O . GLY A 1 138 ? 6.185 -2.970 7.944 1.00 93.00 138 GLY A O 1
ATOM 1070 N N . ARG A 1 139 ? 4.232 -1.915 7.582 1.00 89.56 139 ARG A N 1
ATOM 1071 C CA . ARG A 1 139 ? 4.592 -1.368 6.258 1.00 89.56 139 ARG A CA 1
ATOM 1072 C C . ARG A 1 139 ? 5.826 -0.455 6.352 1.00 89.56 139 ARG A C 1
ATOM 1074 O O . ARG A 1 139 ? 6.779 -0.647 5.596 1.00 89.56 139 ARG A O 1
ATOM 1081 N N . CYS A 1 140 ? 5.863 0.465 7.320 1.00 89.00 140 CYS A N 1
ATOM 1082 C CA . CYS A 1 140 ? 7.010 1.355 7.548 1.00 89.00 140 CYS A CA 1
ATOM 1083 C C . CYS A 1 140 ? 8.294 0.586 7.897 1.00 89.00 140 CYS A C 1
ATOM 1085 O O . CYS A 1 140 ? 9.368 0.890 7.378 1.00 89.00 140 CYS A O 1
ATOM 1087 N N . GLN A 1 141 ? 8.198 -0.436 8.749 1.00 94.50 141 GLN A N 1
ATOM 1088 C CA . GLN A 1 141 ? 9.345 -1.270 9.109 1.00 94.50 141 GLN A CA 1
ATOM 1089 C C . GLN A 1 141 ? 9.886 -2.055 7.911 1.00 94.50 141 GLN A C 1
ATOM 1091 O O . GLN A 1 141 ? 11.103 -2.104 7.729 1.00 94.50 141 GLN A O 1
ATOM 1096 N N . ARG A 1 142 ? 9.005 -2.625 7.076 1.00 94.69 142 ARG A N 1
ATOM 1097 C CA . ARG A 1 142 ? 9.402 -3.313 5.837 1.00 94.69 142 ARG A CA 1
ATOM 1098 C C . ARG A 1 142 ? 10.114 -2.368 4.873 1.00 94.69 142 ARG A C 1
ATOM 1100 O O . ARG A 1 142 ? 11.205 -2.694 4.422 1.00 94.69 142 ARG A O 1
ATOM 1107 N N . ARG A 1 143 ? 9.557 -1.174 4.627 1.00 90.56 143 ARG A N 1
ATOM 1108 C CA . ARG A 1 143 ? 10.196 -0.137 3.795 1.00 90.56 143 ARG A CA 1
ATOM 1109 C C . ARG A 1 143 ? 11.597 0.198 4.308 1.00 90.56 143 ARG A C 1
ATOM 1111 O O . ARG A 1 143 ? 12.529 0.241 3.517 1.00 90.56 143 ARG A O 1
ATOM 1118 N N . ARG A 1 144 ? 11.751 0.412 5.620 1.00 93.25 144 ARG A N 1
ATOM 1119 C CA . ARG A 1 144 ? 13.049 0.725 6.235 1.00 93.25 144 ARG A CA 1
ATOM 1120 C C . ARG A 1 144 ? 14.077 -0.388 6.024 1.00 93.25 144 ARG A C 1
ATOM 1122 O O . ARG A 1 144 ? 15.222 -0.071 5.737 1.00 93.25 144 ARG A O 1
ATOM 1129 N N . ARG A 1 145 ? 13.676 -1.659 6.162 1.00 97.12 145 ARG A N 1
ATOM 1130 C CA . ARG A 1 145 ? 14.562 -2.807 5.897 1.00 97.12 145 ARG A CA 1
ATOM 1131 C C . ARG A 1 145 ? 15.014 -2.825 4.441 1.00 97.12 145 ARG A C 1
ATOM 1133 O O . ARG A 1 145 ? 16.207 -2.748 4.206 1.00 97.12 145 ARG A O 1
ATOM 1140 N N . LEU A 1 146 ? 14.069 -2.765 3.500 1.00 94.56 146 LEU A N 1
ATOM 1141 C CA . LEU A 1 146 ? 14.374 -2.741 2.064 1.00 94.56 146 LEU A CA 1
ATOM 1142 C C . LEU A 1 146 ? 15.312 -1.590 1.682 1.00 94.56 146 LEU A C 1
ATOM 1144 O O . LEU A 1 146 ? 16.256 -1.792 0.934 1.00 94.56 146 LEU A O 1
ATOM 1148 N N . LEU A 1 147 ? 15.082 -0.386 2.219 1.00 93.19 147 LEU A N 1
ATOM 1149 C CA . LEU A 1 147 ? 15.979 0.751 1.996 1.00 93.19 147 LEU A CA 1
ATOM 1150 C C . LEU A 1 147 ? 17.386 0.486 2.538 1.00 93.19 147 LEU A C 1
ATOM 1152 O O . LEU A 1 147 ? 18.358 0.835 1.877 1.00 93.19 147 LEU A O 1
ATOM 1156 N N . GLY A 1 148 ? 17.493 -0.133 3.715 1.00 96.31 148 GLY A N 1
ATOM 1157 C CA . GLY A 1 148 ? 18.770 -0.587 4.259 1.00 96.31 148 GLY A CA 1
ATOM 1158 C C . GLY A 1 148 ? 19.462 -1.577 3.323 1.00 96.31 148 GLY A C 1
ATOM 1159 O O . GLY A 1 148 ? 20.599 -1.339 2.930 1.00 96.31 148 GLY A O 1
ATOM 1160 N N . ASP A 1 149 ? 18.748 -2.616 2.891 1.00 95.88 149 ASP A N 1
ATOM 1161 C CA . ASP A 1 149 ? 19.278 -3.668 2.015 1.00 95.88 149 ASP A CA 1
ATOM 1162 C C . ASP A 1 149 ? 19.774 -3.093 0.676 1.00 95.88 149 ASP A C 1
ATOM 1164 O O . ASP A 1 149 ? 20.872 -3.405 0.216 1.00 95.88 149 ASP A O 1
ATOM 1168 N N . THR A 1 150 ? 19.005 -2.183 0.072 1.00 94.12 150 THR A N 1
ATOM 1169 C CA . THR A 1 150 ? 19.386 -1.479 -1.162 1.00 94.12 150 THR A CA 1
ATOM 1170 C C . THR A 1 150 ? 20.611 -0.581 -0.965 1.00 94.12 150 THR A C 1
ATOM 1172 O O . THR A 1 150 ? 21.473 -0.505 -1.841 1.00 94.12 150 THR A O 1
ATOM 1175 N N . VAL A 1 151 ? 20.730 0.095 0.181 1.00 95.94 151 VAL A N 1
ATOM 1176 C CA . VAL A 1 151 ? 21.924 0.890 0.502 1.00 95.94 151 VAL A CA 1
ATOM 1177 C C . VAL A 1 151 ? 23.161 -0.005 0.602 1.00 95.94 151 VAL A C 1
ATOM 1179 O O . VAL A 1 151 ? 24.196 0.343 0.030 1.00 95.94 151 VAL A O 1
ATOM 1182 N N . GLU A 1 152 ? 23.066 -1.163 1.261 1.00 97.06 152 GLU A N 1
ATOM 1183 C CA . GLU A 1 152 ? 24.183 -2.116 1.321 1.00 97.06 152 GLU A CA 1
ATOM 1184 C C . GLU A 1 152 ? 24.541 -2.666 -0.066 1.00 97.06 152 GLU A C 1
ATOM 1186 O O . GLU A 1 152 ? 25.721 -2.733 -0.418 1.00 97.06 152 GLU A O 1
ATOM 1191 N N . GLN A 1 153 ? 23.541 -2.967 -0.899 1.00 96.69 153 GLN A N 1
ATOM 1192 C CA . GLN A 1 153 ? 23.756 -3.382 -2.286 1.00 96.69 153 GLN A CA 1
ATOM 1193 C C . GLN A 1 153 ? 24.553 -2.331 -3.076 1.00 96.69 153 GLN A C 1
ATOM 1195 O O . GLN A 1 153 ? 25.537 -2.668 -3.738 1.00 96.69 153 GLN A O 1
ATOM 1200 N N . PHE A 1 154 ? 24.174 -1.051 -3.005 1.00 95.38 154 PHE A N 1
ATOM 1201 C CA . PHE A 1 154 ? 24.895 0.009 -3.716 1.00 95.38 154 PHE A CA 1
ATOM 1202 C C . PHE A 1 154 ? 26.307 0.236 -3.175 1.00 95.38 154 PHE A C 1
ATOM 1204 O O . PHE A 1 154 ? 27.226 0.480 -3.961 1.00 95.38 154 PHE A O 1
ATOM 1211 N N . ARG A 1 155 ? 26.513 0.119 -1.857 1.00 97.44 155 ARG A N 1
ATOM 1212 C CA . ARG A 1 155 ? 27.858 0.169 -1.262 1.00 97.44 155 ARG A CA 1
ATOM 1213 C C . ARG A 1 155 ? 28.744 -0.949 -1.795 1.00 97.44 155 ARG A C 1
ATOM 1215 O O . ARG A 1 155 ? 29.878 -0.678 -2.187 1.00 97.44 155 ARG A O 1
ATOM 1222 N N . PHE A 1 156 ? 28.219 -2.170 -1.866 1.00 97.62 156 PHE A N 1
ATOM 1223 C CA . PHE A 1 156 ? 28.935 -3.310 -2.430 1.00 97.62 156 PHE A CA 1
ATOM 1224 C C . PHE A 1 156 ? 29.295 -3.089 -3.904 1.00 97.62 156 PHE A C 1
ATOM 1226 O O . PHE A 1 156 ? 30.456 -3.238 -4.280 1.00 97.62 156 PHE A O 1
ATOM 1233 N N . LEU A 1 157 ? 28.331 -2.673 -4.735 1.00 96.50 157 LEU A N 1
ATOM 1234 C CA . LEU A 1 157 ? 28.569 -2.413 -6.161 1.00 96.50 157 LEU A CA 1
ATOM 1235 C C . LEU A 1 157 ? 29.644 -1.343 -6.382 1.00 96.50 157 LEU A C 1
ATOM 1237 O O . LEU A 1 157 ? 30.478 -1.482 -7.279 1.00 96.50 157 LEU A O 1
ATOM 1241 N N . ARG A 1 158 ? 29.644 -0.292 -5.556 1.00 96.38 158 ARG A N 1
ATOM 1242 C CA . ARG A 1 158 ? 30.688 0.735 -5.577 1.00 96.38 158 ARG A CA 1
ATOM 1243 C C . ARG A 1 158 ? 32.054 0.143 -5.231 1.00 96.38 158 ARG A C 1
ATOM 1245 O O . ARG A 1 158 ? 32.979 0.299 -6.019 1.00 96.38 158 ARG A O 1
ATOM 1252 N N . ALA A 1 159 ? 32.161 -0.584 -4.119 1.00 97.19 159 ALA A N 1
ATOM 1253 C CA . ALA A 1 159 ? 33.416 -1.207 -3.698 1.00 97.19 159 ALA A CA 1
ATOM 1254 C C . ALA A 1 159 ? 33.972 -2.179 -4.756 1.00 97.19 159 ALA A C 1
ATOM 1256 O O . ALA A 1 159 ? 35.167 -2.169 -5.044 1.00 97.19 159 ALA A O 1
ATOM 1257 N N . ALA A 1 160 ? 33.107 -2.979 -5.385 1.00 97.06 160 ALA A N 1
ATOM 1258 C CA . ALA A 1 160 ? 33.495 -3.896 -6.452 1.00 97.06 160 ALA A CA 1
ATOM 1259 C C . ALA A 1 160 ? 34.015 -3.161 -7.700 1.00 97.06 160 ALA A C 1
ATOM 1261 O O . ALA A 1 160 ? 34.993 -3.591 -8.312 1.00 97.06 160 ALA A O 1
ATOM 1262 N N . ARG A 1 161 ? 33.382 -2.041 -8.077 1.00 97.44 161 ARG A N 1
ATOM 1263 C CA . ARG A 1 161 ? 33.835 -1.205 -9.197 1.00 97.44 161 ARG A CA 1
ATOM 1264 C C . ARG A 1 161 ? 35.193 -0.574 -8.906 1.00 97.44 161 ARG A C 1
ATOM 1266 O O . ARG A 1 161 ? 36.067 -0.629 -9.766 1.00 97.44 161 ARG A O 1
ATOM 1273 N N . ASP A 1 162 ? 35.367 -0.028 -7.707 1.00 97.69 162 ASP A N 1
ATOM 1274 C CA . ASP A 1 162 ? 36.625 0.584 -7.278 1.00 97.69 162 ASP A CA 1
ATOM 1275 C C . ASP A 1 162 ? 37.762 -0.453 -7.295 1.00 97.69 162 ASP A C 1
ATOM 1277 O O . ASP A 1 162 ? 38.832 -0.196 -7.849 1.00 97.69 162 ASP A O 1
ATOM 1281 N N . LEU A 1 163 ? 37.504 -1.667 -6.790 1.00 97.38 163 LEU A N 1
ATOM 1282 C CA . LEU A 1 163 ? 38.465 -2.771 -6.820 1.00 97.38 163 LEU A CA 1
ATOM 1283 C C . LEU A 1 163 ? 38.823 -3.191 -8.251 1.00 97.38 163 LEU A C 1
ATOM 1285 O O . LEU A 1 163 ? 39.991 -3.421 -8.550 1.00 97.38 163 LEU A O 1
ATOM 1289 N N . ARG A 1 164 ? 37.836 -3.272 -9.150 1.00 96.75 164 ARG A N 1
ATOM 1290 C CA . ARG A 1 164 ? 38.066 -3.619 -10.558 1.00 96.75 164 ARG A CA 1
ATOM 1291 C C . ARG A 1 164 ? 38.932 -2.586 -11.272 1.00 96.75 164 ARG A C 1
ATOM 1293 O O . ARG A 1 164 ? 39.903 -2.970 -11.910 1.00 96.75 164 ARG A O 1
ATOM 1300 N N . LEU A 1 165 ? 38.636 -1.299 -11.101 1.00 96.50 165 LEU A N 1
ATOM 1301 C CA . LEU A 1 165 ? 39.451 -0.221 -11.670 1.00 96.50 165 LEU A CA 1
ATOM 1302 C C . LEU A 1 165 ? 40.888 -0.253 -11.138 1.00 96.50 165 LEU A C 1
ATOM 1304 O O . LEU A 1 165 ? 41.835 -0.048 -11.896 1.00 96.50 165 LEU A O 1
ATOM 1308 N N . TRP A 1 166 ? 41.060 -0.544 -9.847 1.00 96.38 166 TRP A N 1
ATOM 1309 C CA . TRP A 1 166 ? 42.384 -0.719 -9.261 1.00 96.38 166 TRP A CA 1
ATOM 1310 C C . TRP A 1 166 ? 43.135 -1.913 -9.873 1.00 96.38 166 TRP A C 1
ATOM 1312 O O . TRP A 1 166 ? 44.295 -1.761 -10.257 1.00 96.38 166 TRP A O 1
ATOM 1322 N N . MET A 1 167 ? 42.480 -3.071 -10.026 1.00 96.56 167 MET A N 1
ATOM 1323 C CA . MET A 1 167 ? 43.077 -4.256 -10.661 1.00 96.56 167 MET A CA 1
ATOM 1324 C C . MET A 1 167 ? 43.471 -3.993 -12.120 1.00 96.56 167 MET A C 1
ATOM 1326 O O . MET A 1 167 ? 44.583 -4.340 -12.517 1.00 96.56 167 MET A O 1
ATOM 1330 N N . ASP A 1 168 ? 42.605 -3.338 -12.898 1.00 96.19 168 ASP A N 1
ATOM 1331 C CA . ASP A 1 168 ? 42.888 -2.961 -14.288 1.00 96.19 168 ASP A CA 1
ATOM 1332 C C . ASP A 1 168 ? 44.118 -2.035 -14.361 1.00 96.19 168 ASP A C 1
ATOM 1334 O O . ASP A 1 168 ? 45.016 -2.232 -15.183 1.00 96.19 168 ASP A O 1
ATOM 1338 N N . GLY A 1 169 ? 44.220 -1.073 -13.435 1.00 94.88 169 GLY A N 1
ATOM 1339 C CA . GLY A 1 169 ? 45.392 -0.208 -13.293 1.00 94.88 169 GLY A CA 1
ATOM 1340 C C . GLY A 1 169 ? 46.679 -0.967 -12.948 1.00 94.88 169 GLY A C 1
ATOM 1341 O O . GLY A 1 169 ? 47.728 -0.695 -13.535 1.00 94.88 169 GLY A O 1
ATOM 1342 N N . MET A 1 170 ? 46.619 -1.941 -12.034 1.00 93.31 170 MET A N 1
ATOM 1343 C CA . MET A 1 170 ? 47.768 -2.789 -11.680 1.00 93.31 170 MET A CA 1
ATOM 1344 C C . MET A 1 170 ? 48.233 -3.653 -12.853 1.00 93.31 170 MET A C 1
ATOM 1346 O O . MET A 1 170 ? 49.435 -3.759 -13.099 1.00 93.31 170 MET A O 1
ATOM 1350 N N . HIS A 1 171 ? 47.299 -4.225 -13.613 1.00 91.06 171 HIS A N 1
ATOM 1351 C CA . HIS A 1 171 ? 47.621 -5.019 -14.796 1.00 91.06 171 HIS A CA 1
ATOM 1352 C C . HIS A 1 171 ? 48.367 -4.175 -15.842 1.00 91.06 171 HIS A C 1
ATOM 1354 O O . HIS A 1 171 ? 49.410 -4.594 -16.346 1.00 91.06 171 HIS A O 1
ATOM 1360 N N . LEU A 1 172 ? 47.906 -2.946 -16.098 1.00 91.19 172 LEU A N 1
ATOM 1361 C CA . LEU A 1 172 ? 48.591 -2.015 -17.001 1.00 91.19 172 LEU A CA 1
ATOM 1362 C C . LEU A 1 172 ? 50.013 -1.678 -16.527 1.00 91.19 172 LEU A C 1
ATOM 1364 O O . LEU A 1 172 ? 50.941 -1.640 -17.335 1.00 91.19 172 LEU A O 1
ATOM 1368 N N . GLN A 1 173 ? 50.209 -1.460 -15.223 1.00 89.44 173 GLN A N 1
ATOM 1369 C CA . GLN A 1 173 ? 51.536 -1.179 -14.666 1.00 89.44 173 GLN A CA 1
ATOM 1370 C C . GLN A 1 173 ? 52.502 -2.360 -14.803 1.00 89.44 173 GLN A C 1
ATOM 1372 O O . GLN A 1 173 ? 53.681 -2.145 -15.091 1.00 89.44 173 GLN A O 1
ATOM 1377 N N . LEU A 1 174 ? 52.024 -3.592 -14.612 1.00 88.94 174 LEU A N 1
ATOM 1378 C CA . LEU A 1 174 ? 52.832 -4.800 -14.799 1.00 88.94 174 LEU A CA 1
ATOM 1379 C C . LEU A 1 174 ? 53.261 -4.956 -16.263 1.00 88.94 174 LEU A C 1
ATOM 1381 O O . LEU A 1 174 ? 54.455 -5.045 -16.537 1.00 88.94 174 LEU A O 1
ATOM 1385 N N . GLN A 1 175 ? 52.321 -4.850 -17.206 1.00 86.25 175 GLN A N 1
ATOM 1386 C CA . GLN A 1 175 ? 52.617 -4.923 -18.643 1.00 86.25 175 GLN A CA 1
ATOM 1387 C C . GLN A 1 175 ? 53.595 -3.834 -19.107 1.00 86.25 175 GLN A C 1
ATOM 1389 O O . GLN A 1 175 ? 54.426 -4.068 -19.984 1.00 86.25 175 GLN A O 1
ATOM 1394 N N . ALA A 1 176 ? 53.517 -2.633 -18.527 1.00 79.69 176 ALA A N 1
ATOM 1395 C CA . ALA A 1 176 ? 54.443 -1.546 -18.836 1.00 79.69 176 ALA A CA 1
ATOM 1396 C C . ALA A 1 176 ? 55.873 -1.818 -18.338 1.00 79.69 176 ALA A C 1
ATOM 1398 O O . ALA A 1 176 ? 56.829 -1.376 -18.973 1.00 79.69 176 ALA A O 1
ATOM 1399 N N . ARG A 1 177 ? 56.032 -2.544 -17.223 1.00 73.56 177 ARG A N 1
ATOM 1400 C CA . ARG A 1 177 ? 57.340 -2.917 -16.656 1.00 73.56 177 ARG A CA 1
ATOM 1401 C C . ARG A 1 177 ? 58.015 -4.074 -17.395 1.00 73.56 177 ARG A C 1
ATOM 1403 O O . ARG A 1 177 ? 59.234 -4.175 -17.343 1.00 73.56 177 ARG A O 1
ATOM 1410 N N . GLU A 1 178 ? 57.246 -4.917 -18.079 1.00 65.38 178 GLU A N 1
ATOM 1411 C CA . GLU A 1 178 ? 57.743 -6.104 -18.792 1.00 65.38 178 GLU A CA 1
ATOM 1412 C C . GLU A 1 178 ? 58.192 -5.834 -20.240 1.00 65.38 178 GLU A C 1
ATOM 1414 O O . GLU A 1 178 ? 58.748 -6.725 -20.878 1.00 65.38 178 GLU A O 1
ATOM 1419 N N . ARG A 1 179 ? 58.000 -4.620 -20.781 1.00 53.25 179 ARG A N 1
ATOM 1420 C CA . ARG A 1 179 ? 58.492 -4.271 -22.126 1.00 53.25 179 ARG A CA 1
ATOM 1421 C C . ARG A 1 179 ? 60.023 -4.092 -22.119 1.00 53.25 179 ARG A C 1
ATOM 1423 O O . ARG A 1 179 ? 60.494 -3.134 -21.500 1.00 53.25 179 ARG A O 1
ATOM 1430 N N . PRO A 1 180 ? 60.812 -4.945 -22.807 1.00 54.47 180 PRO A N 1
ATOM 1431 C CA . PRO A 1 180 ? 62.252 -4.739 -22.944 1.00 54.47 180 PRO A CA 1
ATOM 1432 C C . PRO A 1 180 ? 62.524 -3.560 -23.889 1.00 54.47 180 PRO A C 1
ATOM 1434 O O . PRO A 1 180 ? 61.724 -3.291 -24.788 1.00 54.47 180 PRO A O 1
ATOM 1437 N N . ARG A 1 181 ? 63.639 -2.855 -23.661 1.00 52.22 181 ARG A N 1
ATOM 1438 C CA . ARG A 1 181 ? 64.157 -1.824 -24.575 1.00 52.22 181 ARG A CA 1
ATOM 1439 C C . ARG A 1 181 ? 64.634 -2.425 -25.889 1.00 52.22 181 ARG A C 1
ATOM 1441 O O . ARG A 1 181 ? 65.222 -3.526 -25.832 1.00 52.22 181 ARG A O 1
#

Radius of gyration: 33.27 Å; chains: 1; bounding box: 100×20×93 Å

Organism: Pycnonotus jocosus (NCBI:txid182897)

Foldseek 3Di:
DVLVVLVVVLVCCVVVVVVVLVVLLVVLVVCLVVVPPCNVVSVVVNVVSVVVSVVVNVVSVVVNVVVVVVVLVVVLVVLVVVLVVVLVVLVVVQDPDCDPDDVRNVVVVVVNVVSVVVVVVSVVSVVVSVVSVVVVVVVVVVVVVVVVVVVVVVVVVVVVVVVVVVVVVVVVVVVVVPDDD

Sequence (181 aa):
LLRDKFREFSRDTGGLGQERVDAANAAAAALIAGGHPERAAVAQWQAGLNEAWAELLELVATRAQELAAAHDLQRFRRDARQVLAQLRDKARQVPEELGRDLRAAEGLERQHRAFEHDVQALSAQEGAVAAAWAELRGRCQRRRRLLGDTVEQFRFLRAARDLRLWMDGMHLQLQARERPR

pLDDT: mean 91.76, std 6.85, range [52.22, 97.69]